Protein AF-A0A2T6E699-F1 (afdb_monomer_lite)

Foldseek 3Di:
DLVVLLVVLCVLQVCLVVLVVQLVQLVVLLVVLVCQLVCLVVPPDPDPVSVVSNVVSVVSNVRSVVSNVSSVCSNPVSVVVNCVSCVDD

Structure (mmCIF, N/CA/C/O backbone):
data_AF-A0A2T6E699-F1
#
_entry.id   AF-A0A2T6E699-F1
#
loop_
_atom_site.group_PDB
_atom_site.id
_atom_site.type_symbol
_atom_site.label_atom_id
_atom_site.label_alt_id
_atom_site.label_comp_id
_atom_site.label_asym_id
_atom_site.label_entity_id
_atom_site.label_seq_id
_atom_site.pdbx_PDB_ins_code
_atom_site.Cartn_x
_atom_site.Cartn_y
_atom_site.Cartn_z
_atom_site.occupancy
_atom_site.B_iso_or_equiv
_atom_site.auth_seq_id
_atom_site.auth_comp_id
_atom_site.auth_asym_id
_atom_site.auth_atom_id
_atom_site.pdbx_PDB_model_num
ATOM 1 N N . MET A 1 1 ? 2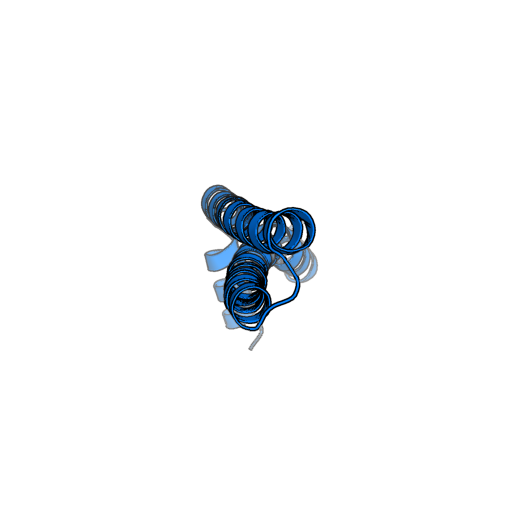.032 -4.592 -31.419 1.00 55.34 1 MET A N 1
ATOM 2 C CA . MET A 1 1 ? 1.569 -4.675 -30.009 1.00 55.34 1 MET A CA 1
ATOM 3 C C . MET A 1 1 ? 2.678 -5.047 -29.018 1.00 55.34 1 MET A C 1
ATOM 5 O O . MET A 1 1 ? 2.744 -4.407 -27.980 1.00 55.34 1 MET A O 1
ATOM 9 N N . ARG A 1 2 ? 3.591 -5.987 -29.329 1.00 61.78 2 ARG A N 1
ATOM 10 C CA . ARG A 1 2 ? 4.727 -6.351 -28.449 1.00 61.78 2 ARG A CA 1
ATOM 11 C C . ARG A 1 2 ? 5.639 -5.193 -27.967 1.00 61.78 2 ARG A C 1
ATOM 13 O O . ARG A 1 2 ? 5.943 -5.195 -26.780 1.00 61.78 2 ARG A O 1
ATOM 20 N N . PRO A 1 3 ? 6.037 -4.191 -28.785 1.00 73.19 3 PRO A N 1
ATOM 21 C CA . PRO A 1 3 ? 7.026 -3.201 -28.335 1.00 73.19 3 PRO A CA 1
ATOM 22 C C . PRO A 1 3 ? 6.481 -2.226 -27.282 1.00 73.19 3 PRO A C 1
ATOM 24 O O . PRO A 1 3 ? 7.198 -1.865 -26.358 1.00 73.19 3 PRO A O 1
ATOM 27 N N . VAL A 1 4 ? 5.196 -1.857 -27.361 1.00 80.56 4 VAL A N 1
ATOM 28 C CA . VAL A 1 4 ? 4.557 -0.950 -26.387 1.00 80.56 4 VAL A CA 1
ATOM 29 C C . VAL A 1 4 ? 4.478 -1.597 -25.003 1.00 80.56 4 VAL A C 1
ATOM 31 O O . VAL A 1 4 ? 4.692 -0.932 -23.994 1.00 80.56 4 VAL A O 1
ATOM 34 N N . LEU A 1 5 ? 4.201 -2.903 -24.952 1.00 77.75 5 LEU A N 1
ATOM 35 C CA . LEU A 1 5 ? 4.073 -3.648 -23.701 1.00 77.75 5 LEU A CA 1
ATOM 36 C C . LEU A 1 5 ? 5.432 -3.819 -23.005 1.00 77.75 5 LEU A C 1
ATOM 38 O O . LEU A 1 5 ? 5.530 -3.623 -21.797 1.00 77.75 5 LEU A O 1
ATOM 42 N N . VAL A 1 6 ? 6.479 -4.128 -23.779 1.00 78.50 6 VAL A N 1
ATOM 43 C CA . VAL A 1 6 ? 7.863 -4.246 -23.287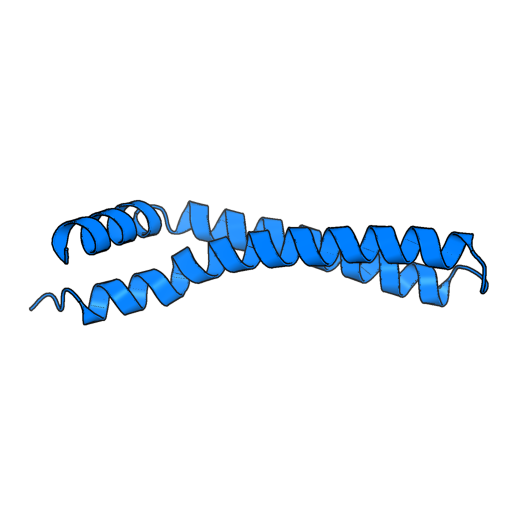 1.00 78.50 6 VAL A CA 1
ATOM 44 C C . VAL A 1 6 ? 8.378 -2.901 -22.776 1.00 78.50 6 VAL A C 1
ATOM 46 O O . VAL A 1 6 ? 8.928 -2.837 -21.680 1.00 78.50 6 VAL A O 1
ATOM 49 N N . GLU A 1 7 ? 8.134 -1.815 -23.510 1.00 79.69 7 GLU A N 1
ATOM 50 C CA . GLU A 1 7 ? 8.521 -0.462 -23.096 1.00 79.69 7 GLU A CA 1
ATOM 51 C C . GLU A 1 7 ? 7.790 -0.025 -21.814 1.00 79.69 7 GLU A C 1
ATOM 53 O O . GLU A 1 7 ? 8.397 0.523 -20.893 1.00 79.69 7 GLU A O 1
ATOM 58 N N . TRP A 1 8 ? 6.492 -0.332 -21.701 1.00 80.06 8 TRP A N 1
ATOM 59 C CA . TRP A 1 8 ? 5.713 -0.052 -20.492 1.00 80.06 8 TRP A CA 1
ATOM 60 C C . TRP A 1 8 ? 6.224 -0.845 -19.278 1.00 80.06 8 TRP A C 1
ATOM 62 O O . TRP A 1 8 ? 6.387 -0.284 -18.190 1.00 80.06 8 TRP A O 1
ATOM 72 N N . LEU A 1 9 ? 6.530 -2.134 -19.467 1.00 78.12 9 LEU A N 1
ATOM 73 C CA . LEU A 1 9 ? 7.125 -2.991 -18.441 1.00 78.12 9 LEU A CA 1
ATOM 74 C C . LEU A 1 9 ? 8.502 -2.478 -18.011 1.00 78.12 9 LEU A C 1
ATOM 76 O O . LEU A 1 9 ? 8.760 -2.409 -16.808 1.00 78.12 9 LEU A O 1
ATOM 80 N N . ARG A 1 10 ? 9.358 -2.079 -18.963 1.00 78.56 10 ARG A N 1
ATOM 81 C CA . ARG A 1 10 ? 10.703 -1.547 -18.697 1.00 78.56 10 ARG A CA 1
ATOM 82 C C . ARG A 1 10 ? 10.628 -0.288 -17.838 1.00 78.56 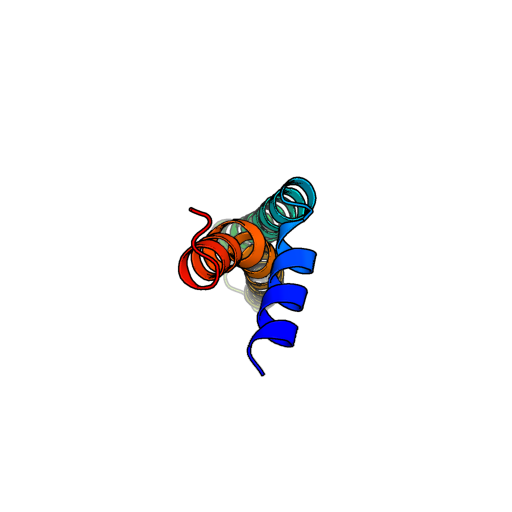10 ARG A C 1
ATOM 84 O O . ARG A 1 10 ? 11.232 -0.261 -16.770 1.00 78.56 10 ARG A O 1
ATOM 91 N N . ARG A 1 11 ? 9.804 0.696 -18.210 1.00 79.06 11 ARG A N 1
ATOM 92 C CA . ARG A 1 11 ? 9.608 1.920 -17.405 1.00 79.06 11 ARG A CA 1
ATOM 93 C C . ARG A 1 11 ? 9.111 1.628 -15.989 1.00 79.06 11 ARG A C 1
ATOM 95 O O . ARG A 1 11 ? 9.499 2.297 -15.037 1.00 79.06 11 ARG A O 1
ATOM 102 N N . ARG A 1 12 ? 8.260 0.610 -15.822 1.00 74.19 12 ARG A N 1
ATOM 103 C CA . ARG A 1 12 ? 7.774 0.175 -14.500 1.00 74.19 12 ARG A CA 1
ATOM 104 C C . ARG A 1 12 ? 8.820 -0.583 -13.673 1.00 74.19 12 ARG A C 1
ATOM 106 O O . ARG A 1 12 ? 8.725 -0.558 -12.449 1.00 74.19 12 ARG A O 1
ATOM 113 N N . THR A 1 13 ? 9.793 -1.241 -14.304 1.00 74.50 13 THR A N 1
ATOM 114 C CA . THR A 1 13 ? 10.855 -2.020 -13.632 1.00 74.50 13 THR A CA 1
ATOM 115 C C . THR A 1 13 ? 12.183 -1.275 -13.483 1.00 74.50 13 THR A C 1
ATOM 117 O O . THR A 1 13 ? 13.035 -1.739 -12.725 1.00 74.50 13 THR A O 1
ATOM 120 N N . GLU A 1 14 ? 12.356 -0.116 -14.129 1.00 75.69 14 GLU A N 1
ATOM 121 C CA . GLU A 1 14 ? 13.571 0.716 -14.059 1.00 75.69 14 GLU A CA 1
ATOM 122 C C . GLU A 1 14 ? 13.935 1.144 -12.633 1.00 75.69 14 GLU A C 1
ATOM 124 O O . GLU A 1 14 ? 15.111 1.294 -12.311 1.00 75.69 14 GLU A O 1
ATOM 129 N N . SER A 1 15 ? 12.942 1.296 -11.750 1.00 81.50 15 SER A N 1
ATOM 130 C CA . SER A 1 15 ? 13.146 1.778 -10.380 1.00 81.50 15 SER A CA 1
ATOM 131 C C . SER A 1 15 ? 12.767 0.729 -9.325 1.00 81.50 15 SER A C 1
ATOM 133 O O . SER A 1 15 ? 11.785 0.904 -8.596 1.00 81.50 15 SER A O 1
ATOM 135 N N . PRO A 1 16 ? 13.555 -0.351 -9.151 1.00 79.44 16 PRO A N 1
ATOM 136 C CA . PRO A 1 16 ? 13.250 -1.403 -8.179 1.00 79.44 16 PRO A CA 1
ATOM 137 C C . PRO A 1 16 ? 13.222 -0.896 -6.734 1.00 79.44 16 PRO A C 1
ATOM 139 O O . PRO A 1 16 ? 12.440 -1.386 -5.925 1.00 79.44 16 PRO A O 1
ATOM 142 N N . ARG A 1 17 ? 14.020 0.132 -6.408 1.00 85.56 17 ARG A N 1
ATOM 143 C CA . ARG A 1 17 ? 13.968 0.803 -5.098 1.00 85.56 17 ARG A CA 1
ATOM 144 C C . ARG A 1 17 ? 12.612 1.463 -4.844 1.00 85.56 17 ARG A C 1
ATOM 146 O O . ARG A 1 17 ? 12.116 1.417 -3.723 1.00 85.56 17 ARG A O 1
ATOM 153 N N . GLN A 1 18 ? 12.009 2.061 -5.871 1.00 86.75 18 GLN A N 1
ATOM 154 C CA . GLN A 1 18 ? 10.704 2.707 -5.753 1.00 86.75 18 GLN A CA 1
ATOM 155 C C . GLN A 1 18 ? 9.585 1.673 -5.618 1.00 86.75 18 GLN A C 1
ATOM 157 O O . GLN A 1 18 ? 8.728 1.833 -4.755 1.00 86.75 18 GLN A O 1
ATOM 162 N N . ALA A 1 19 ? 9.633 0.589 -6.398 1.00 88.19 19 ALA A N 1
ATOM 163 C CA . ALA A 1 19 ? 8.699 -0.530 -6.271 1.00 88.19 19 ALA A CA 1
ATOM 164 C C . ALA A 1 19 ? 8.789 -1.201 -4.888 1.00 88.19 19 ALA A C 1
ATOM 166 O O . ALA A 1 19 ? 7.763 -1.498 -4.278 1.00 88.19 19 ALA A O 1
ATOM 167 N N . LEU A 1 20 ? 10.003 -1.355 -4.346 1.00 89.56 20 LEU A N 1
ATOM 168 C CA . LEU A 1 20 ? 10.211 -1.855 -2.987 1.00 89.56 20 LEU A CA 1
ATOM 169 C C . LEU A 1 20 ? 9.654 -0.902 -1.934 1.00 89.56 20 LEU A C 1
ATOM 171 O O . LEU A 1 20 ? 8.960 -1.354 -1.033 1.00 89.56 20 LEU A O 1
ATOM 175 N N . LYS A 1 21 ? 9.899 0.407 -2.066 1.00 92.81 21 LYS A N 1
ATOM 176 C CA . LYS A 1 21 ? 9.310 1.418 -1.180 1.00 92.81 21 LYS A CA 1
ATOM 177 C C . LYS A 1 21 ? 7.780 1.384 -1.237 1.00 92.81 21 LYS A C 1
ATOM 179 O O . LYS A 1 21 ? 7.133 1.436 -0.203 1.00 92.81 21 LYS A O 1
ATOM 184 N N . GLN A 1 22 ? 7.201 1.258 -2.429 1.00 93.12 22 GLN A N 1
ATOM 185 C CA . GLN A 1 22 ? 5.756 1.136 -2.608 1.00 93.12 22 GLN A CA 1
ATOM 186 C C . GLN A 1 22 ? 5.210 -0.116 -1.907 1.00 93.12 22 GLN A C 1
ATOM 188 O O . GLN A 1 22 ? 4.240 -0.028 -1.156 1.00 93.12 22 GLN A O 1
ATOM 193 N N . PHE A 1 23 ? 5.864 -1.264 -2.113 1.00 93.81 23 PHE A N 1
ATOM 194 C CA . PHE A 1 23 ? 5.507 -2.522 -1.464 1.00 93.81 23 PHE A CA 1
ATOM 195 C C . PHE A 1 23 ? 5.564 -2.409 0.063 1.00 93.81 23 PHE A C 1
ATOM 197 O O . PHE A 1 23 ? 4.589 -2.735 0.736 1.00 93.81 23 PHE A O 1
ATOM 204 N N . THR A 1 24 ? 6.670 -1.902 0.614 1.00 94.69 24 THR A N 1
ATOM 205 C CA . THR A 1 24 ? 6.845 -1.788 2.066 1.00 94.69 24 THR A CA 1
ATOM 206 C C . THR A 1 24 ? 5.884 -0.777 2.674 1.00 94.69 24 THR A C 1
ATOM 208 O O . THR A 1 24 ? 5.257 -1.086 3.680 1.00 94.69 24 THR A O 1
ATOM 211 N N . THR A 1 25 ? 5.692 0.395 2.060 1.00 95.81 25 THR A N 1
ATOM 212 C CA . THR A 1 25 ? 4.708 1.385 2.524 1.00 95.81 25 THR A CA 1
ATOM 213 C C . THR A 1 25 ? 3.290 0.813 2.517 1.00 95.81 25 THR A C 1
ATOM 215 O O . THR A 1 25 ? 2.580 0.957 3.509 1.00 95.81 25 THR A O 1
ATOM 218 N N . GLY A 1 26 ? 2.888 0.109 1.454 1.00 96.00 26 GLY A N 1
ATOM 219 C CA . GLY A 1 26 ? 1.589 -0.569 1.413 1.00 96.00 26 GLY A CA 1
ATOM 220 C C . GLY A 1 26 ? 1.464 -1.649 2.487 1.00 96.00 26 GLY A C 1
ATOM 221 O O . GLY A 1 26 ? 0.443 -1.723 3.166 1.00 96.00 26 GLY A O 1
ATOM 222 N N . GLY A 1 27 ? 2.532 -2.421 2.706 1.00 96.44 27 GLY A N 1
ATOM 223 C CA . GLY A 1 27 ? 2.612 -3.424 3.766 1.00 96.44 27 GLY A CA 1
ATOM 224 C C . GLY A 1 27 ? 2.450 -2.825 5.165 1.00 96.44 27 GLY A C 1
ATOM 225 O O . GLY A 1 27 ? 1.703 -3.366 5.972 1.00 96.44 27 GLY A O 1
ATOM 226 N N . PHE A 1 28 ? 3.067 -1.674 5.446 1.00 97.69 28 PHE A N 1
ATOM 227 C CA . PHE A 1 28 ? 2.874 -0.971 6.718 1.00 97.69 28 PHE A CA 1
ATOM 228 C C . PHE A 1 28 ? 1.425 -0.514 6.914 1.00 97.69 28 PHE A C 1
ATOM 230 O O . PHE A 1 28 ? 0.879 -0.700 7.999 1.00 97.69 28 PHE A O 1
ATOM 237 N N . ILE A 1 29 ? 0.784 0.032 5.874 1.00 97.62 29 ILE A N 1
ATOM 238 C CA . ILE A 1 29 ? -0.631 0.438 5.929 1.00 97.62 29 ILE A CA 1
ATOM 239 C C . ILE A 1 29 ? -1.532 -0.782 6.163 1.00 97.62 29 ILE A C 1
ATOM 241 O O . ILE A 1 29 ? -2.423 -0.739 7.010 1.00 97.62 29 ILE A O 1
ATOM 245 N N . PHE A 1 30 ? -1.265 -1.887 5.463 1.00 97.94 30 PHE A N 1
ATOM 246 C CA . PHE A 1 30 ? -1.980 -3.150 5.638 1.00 97.94 30 PHE A CA 1
ATOM 247 C C . PHE A 1 30 ? -1.860 -3.668 7.077 1.00 97.94 30 PHE A C 1
ATOM 249 O O . PHE A 1 30 ? -2.867 -3.967 7.716 1.00 97.94 30 PHE A O 1
ATOM 256 N N . CYS A 1 31 ? -0.638 -3.724 7.616 1.00 97.94 31 CYS A N 1
ATOM 257 C CA . CYS A 1 31 ? -0.391 -4.166 8.987 1.00 97.94 31 CYS A CA 1
ATOM 258 C C . CYS A 1 31 ? -1.050 -3.241 10.018 1.00 97.94 31 CYS A C 1
ATOM 260 O O . CYS A 1 31 ? -1.595 -3.726 11.006 1.00 97.94 31 CYS A O 1
ATOM 262 N N . ALA A 1 32 ? -1.045 -1.926 9.789 1.00 97.75 32 ALA A N 1
ATOM 263 C CA . ALA A 1 32 ? -1.749 -0.978 10.647 1.00 97.75 32 ALA A CA 1
ATOM 264 C C . ALA A 1 32 ? -3.265 -1.237 10.650 1.00 97.75 32 ALA A C 1
ATOM 266 O O . ALA A 1 32 ? -3.868 -1.303 11.719 1.00 97.75 32 ALA A O 1
ATOM 267 N N . GLY A 1 33 ? -3.867 -1.463 9.477 1.00 97.50 33 GLY A N 1
ATOM 268 C CA . GLY A 1 33 ? -5.276 -1.849 9.362 1.00 97.50 33 GLY A CA 1
ATOM 269 C C . GLY A 1 33 ? -5.593 -3.160 10.090 1.00 97.50 33 GLY A C 1
ATOM 270 O O . GLY A 1 33 ? -6.565 -3.227 10.839 1.00 97.50 33 GLY A O 1
ATOM 271 N N . MET A 1 34 ? -4.729 -4.173 9.956 1.00 97.75 34 MET A N 1
ATOM 272 C CA . MET A 1 34 ? -4.834 -5.439 10.696 1.00 97.75 34 MET A CA 1
ATOM 273 C C . MET A 1 34 ? -4.790 -5.228 12.212 1.00 97.75 34 MET A C 1
ATOM 275 O O . MET A 1 34 ? -5.638 -5.764 12.922 1.00 97.75 34 MET A O 1
ATOM 279 N N . MET A 1 35 ? -3.842 -4.429 12.717 1.00 97.81 35 MET A N 1
ATOM 280 C CA . MET A 1 35 ? -3.763 -4.123 14.149 1.00 97.81 35 MET A CA 1
ATOM 281 C C . MET A 1 35 ? -5.023 -3.422 14.653 1.00 97.81 35 MET A C 1
ATOM 283 O O . MET A 1 35 ? -5.494 -3.755 15.735 1.00 97.81 35 MET A O 1
ATOM 287 N N . ILE A 1 36 ? -5.595 -2.499 13.871 1.00 97.25 36 ILE A N 1
ATOM 288 C CA . ILE A 1 36 ? -6.851 -1.831 14.231 1.00 97.25 36 ILE A CA 1
ATOM 289 C C . ILE A 1 36 ? -7.961 -2.864 14.409 1.00 97.25 36 ILE A C 1
ATOM 291 O O . ILE A 1 36 ? -8.594 -2.874 15.460 1.00 97.25 36 ILE A O 1
ATOM 295 N N . ILE A 1 37 ? -8.173 -3.764 13.445 1.00 97.75 37 ILE A N 1
ATOM 296 C CA . ILE A 1 37 ? -9.226 -4.785 13.560 1.00 97.75 37 ILE A CA 1
ATOM 297 C C . ILE A 1 37 ? -8.983 -5.687 14.776 1.00 97.75 37 ILE A C 1
ATOM 299 O O . ILE A 1 37 ? -9.883 -5.867 15.592 1.00 97.75 37 ILE A O 1
ATOM 303 N N . VAL A 1 38 ? -7.763 -6.212 14.933 1.00 97.75 38 VAL A N 1
ATOM 304 C CA . VAL A 1 38 ? -7.429 -7.141 16.025 1.00 97.75 38 VAL A CA 1
ATOM 305 C C . VAL A 1 38 ? -7.582 -6.478 17.393 1.00 97.75 38 VAL A C 1
ATOM 307 O O . VAL A 1 38 ? -8.157 -7.071 18.300 1.00 97.75 38 VAL A O 1
ATOM 310 N N . PHE A 1 39 ? -7.097 -5.250 17.572 1.00 97.38 39 PHE A N 1
ATOM 311 C CA . PHE A 1 39 ? -7.238 -4.552 18.849 1.00 97.38 39 PHE A CA 1
ATOM 312 C C . PHE A 1 39 ? -8.674 -4.131 19.121 1.00 97.38 39 PHE A C 1
ATOM 314 O O . PHE A 1 39 ? -9.106 -4.202 20.268 1.00 97.38 39 PHE A O 1
ATOM 321 N N . THR A 1 40 ? -9.435 -3.757 18.093 1.00 96.88 40 THR A N 1
ATOM 322 C CA . THR A 1 40 ? -10.849 -3.414 18.272 1.00 96.88 40 THR A CA 1
ATOM 323 C C . THR A 1 40 ? -11.652 -4.643 18.704 1.00 96.88 40 THR A C 1
ATOM 325 O O . THR A 1 40 ? -12.440 -4.537 19.635 1.00 96.88 40 THR A O 1
ATOM 328 N N . ASP A 1 41 ? -11.380 -5.819 18.129 1.00 95.31 41 ASP A N 1
ATOM 329 C CA . ASP A 1 41 ? -11.983 -7.094 18.549 1.00 95.31 41 ASP A CA 1
ATOM 330 C C . ASP A 1 41 ? -11.686 -7.460 20.013 1.00 95.31 41 ASP A C 1
ATOM 332 O O . ASP A 1 41 ? -12.529 -8.035 20.697 1.00 95.31 41 ASP A O 1
ATOM 336 N N . LYS A 1 42 ? -10.485 -7.138 20.511 1.00 95.44 42 LYS A N 1
ATOM 337 C CA . LYS A 1 42 ? -10.049 -7.528 21.863 1.00 95.44 42 LYS A CA 1
ATOM 338 C C . LYS A 1 42 ? -10.355 -6.510 22.953 1.00 95.44 42 LYS A C 1
ATOM 340 O O . LYS A 1 42 ? -10.510 -6.906 24.105 1.00 95.44 42 LYS A O 1
ATOM 345 N N . LEU A 1 43 ? -10.365 -5.222 22.623 1.00 96.19 43 LEU A N 1
ATOM 346 C CA . LEU A 1 43 ? -10.404 -4.138 23.610 1.00 96.19 43 LEU A CA 1
ATOM 347 C C . LEU A 1 43 ? -11.742 -3.400 23.642 1.00 96.19 43 LEU A C 1
ATOM 349 O O . LEU A 1 43 ? -12.029 -2.721 24.627 1.00 96.19 43 LEU A O 1
ATOM 353 N N . VAL A 1 44 ? -12.552 -3.504 22.587 1.00 93.62 44 VAL A N 1
ATOM 354 C CA . VAL A 1 44 ? -13.846 -2.821 22.497 1.00 93.62 44 VAL A CA 1
ATOM 355 C C . VAL A 1 44 ? -14.956 -3.841 22.714 1.00 93.62 44 VAL A C 1
ATOM 357 O O . VAL A 1 44 ? -14.940 -4.924 22.140 1.00 93.62 44 VAL A O 1
ATOM 360 N N . ALA A 1 45 ? -15.920 -3.499 23.568 1.00 94.56 45 ALA A N 1
ATOM 361 C CA . ALA A 1 45 ? -17.077 -4.351 23.794 1.00 94.56 45 ALA A CA 1
ATOM 362 C C . ALA A 1 45 ? -17.968 -4.424 22.534 1.00 94.56 45 ALA A C 1
ATOM 364 O O . ALA A 1 45 ? -18.112 -3.400 21.847 1.00 94.56 45 ALA A O 1
ATOM 365 N N . PRO A 1 46 ? -18.633 -5.575 22.291 1.00 95.25 46 PRO A N 1
ATOM 366 C CA . PRO A 1 46 ? -19.579 -5.760 21.191 1.00 95.25 46 PRO A CA 1
ATOM 367 C C . PRO A 1 46 ? -20.575 -4.608 21.086 1.00 95.25 46 PRO A C 1
ATOM 369 O O . PRO A 1 46 ? -21.419 -4.410 21.959 1.00 95.25 46 PRO A O 1
ATOM 372 N N . SER A 1 47 ? -20.429 -3.800 20.036 1.00 95.81 47 SER A N 1
ATOM 373 C CA . SER A 1 47 ? -21.211 -2.581 19.828 1.00 95.81 47 SER A CA 1
ATOM 374 C C . SER A 1 47 ? -21.104 -2.076 18.389 1.00 95.81 47 SER A C 1
ATOM 376 O O . SER A 1 47 ? -20.157 -2.391 17.669 1.00 95.81 47 SER A O 1
ATOM 378 N N . MET A 1 48 ? -22.033 -1.199 17.996 1.00 96.25 48 MET A N 1
ATOM 379 C C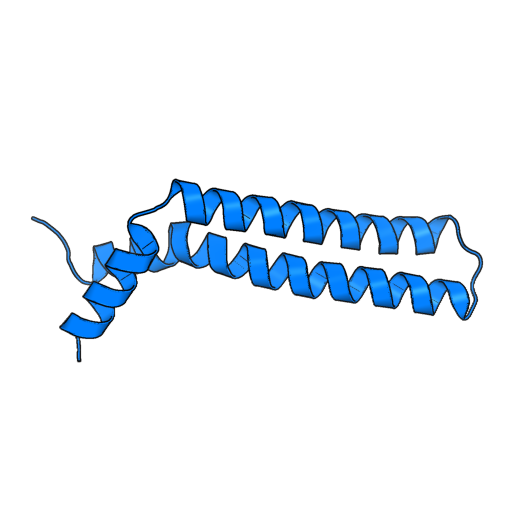A . MET A 1 48 ? -22.001 -0.517 16.693 1.00 96.25 48 MET A CA 1
ATOM 380 C C . MET A 1 48 ? -20.691 0.260 16.469 1.00 96.25 48 MET A C 1
ATOM 382 O O . MET A 1 48 ? -20.184 0.359 15.354 1.00 96.25 48 MET A O 1
ATOM 386 N N . THR A 1 49 ? -20.102 0.787 17.547 1.00 95.25 49 THR A N 1
ATOM 387 C CA . THR A 1 49 ? -18.814 1.488 17.503 1.00 95.25 49 THR A CA 1
ATOM 388 C C . THR A 1 49 ? -17.666 0.541 17.146 1.00 95.25 49 THR A C 1
ATOM 390 O O . THR A 1 49 ? -16.811 0.907 16.341 1.00 95.25 49 THR A O 1
ATOM 393 N N . GLN A 1 50 ? -17.653 -0.683 17.690 1.00 97.19 50 GLN A N 1
ATOM 394 C CA . GLN A 1 50 ? -16.656 -1.701 17.340 1.00 97.19 50 GLN A CA 1
ATOM 395 C C . GLN A 1 50 ? -16.719 -2.047 15.848 1.00 97.19 50 GLN A C 1
ATOM 397 O O . GLN A 1 50 ? -15.681 -2.126 15.186 1.00 97.19 50 GLN A O 1
ATOM 402 N N . GLU A 1 51 ? -17.923 -2.222 15.303 1.00 96.50 51 GLU A N 1
ATOM 403 C CA . GLU A 1 51 ? -18.108 -2.513 13.879 1.00 96.50 51 GLU A CA 1
ATOM 404 C C . GLU A 1 51 ? -17.606 -1.364 12.999 1.00 96.50 51 GLU A C 1
ATOM 406 O O . GLU A 1 51 ? -16.858 -1.598 12.050 1.00 96.50 51 GLU A O 1
ATOM 411 N N . ALA A 1 52 ? -17.930 -0.115 13.349 1.00 97.69 52 ALA A N 1
ATOM 412 C CA . ALA A 1 52 ? -17.480 1.062 12.608 1.00 97.69 52 ALA A CA 1
ATOM 413 C C . ALA A 1 52 ? -15.945 1.202 12.585 1.00 97.69 52 ALA A C 1
ATOM 415 O O . ALA A 1 52 ? -15.359 1.485 11.537 1.00 97.69 52 ALA A O 1
ATOM 416 N N . ILE A 1 53 ? -15.274 0.959 13.716 1.00 97.44 53 ILE A N 1
ATOM 417 C CA . ILE A 1 53 ? -13.804 0.991 13.789 1.00 97.44 53 ILE A CA 1
ATOM 418 C C . ILE A 1 53 ? -13.198 -0.178 12.995 1.00 97.44 53 ILE A C 1
ATOM 420 O O . ILE A 1 53 ? -12.216 0.003 12.271 1.00 97.44 53 ILE A O 1
ATOM 424 N N . SER A 1 54 ? -13.803 -1.365 13.070 1.00 97.50 54 SER A N 1
ATOM 425 C CA . SER A 1 54 ? -13.353 -2.540 12.313 1.00 97.50 54 SER A CA 1
ATOM 426 C C . SER A 1 54 ? -13.488 -2.327 10.802 1.00 97.50 54 SER A C 1
ATOM 428 O O . SER A 1 54 ? -12.579 -2.672 10.048 1.00 97.50 54 SER A O 1
ATOM 430 N N . LEU A 1 55 ? -14.570 -1.683 10.353 1.00 97.94 55 LEU A N 1
ATOM 431 C CA . LEU A 1 55 ? -14.764 -1.271 8.959 1.00 97.94 55 LEU A CA 1
ATOM 432 C C . LEU A 1 55 ? -13.684 -0.290 8.497 1.00 97.94 55 LEU A C 1
ATOM 434 O O . LEU A 1 55 ? -13.154 -0.429 7.395 1.00 97.94 55 LEU A O 1
ATOM 438 N N . PHE A 1 56 ? -13.306 0.672 9.340 1.00 97.50 56 PHE A N 1
ATOM 439 C CA . PHE A 1 56 ? -12.193 1.569 9.032 1.00 97.50 56 PHE A CA 1
ATOM 440 C C . PHE A 1 56 ? -10.865 0.806 8.892 1.00 97.50 56 PHE A C 1
ATOM 442 O O . PHE A 1 56 ? -10.128 1.014 7.925 1.00 97.50 56 PHE A O 1
ATOM 449 N N . GLY A 1 57 ? -10.587 -0.134 9.802 1.00 97.69 57 GLY A N 1
ATOM 450 C CA . GLY A 1 57 ? -9.438 -1.035 9.693 1.00 97.69 57 GLY A CA 1
ATOM 451 C C . GLY A 1 57 ? -9.449 -1.844 8.390 1.00 97.69 57 GLY A C 1
ATOM 452 O O . GLY A 1 57 ? -8.420 -1.959 7.724 1.00 97.69 57 GLY A O 1
ATOM 453 N N . LEU A 1 58 ? -10.621 -2.324 7.966 1.00 98.12 58 LEU A N 1
ATOM 454 C CA . LEU A 1 58 ? -10.791 -3.075 6.722 1.00 98.12 58 LEU A CA 1
ATOM 455 C C . LEU A 1 58 ? -10.469 -2.226 5.485 1.00 98.12 58 LEU A C 1
ATOM 457 O O . LEU A 1 58 ? -9.785 -2.701 4.578 1.00 98.12 58 LEU A O 1
ATOM 461 N N . LEU A 1 59 ? -10.897 -0.962 5.457 1.00 98.06 59 LEU A N 1
ATOM 462 C CA . LEU A 1 59 ? -10.551 -0.042 4.369 1.00 98.06 59 LEU A CA 1
ATOM 463 C C . LEU A 1 59 ? -9.033 0.152 4.257 1.00 98.06 59 LEU A C 1
ATOM 465 O O . LEU A 1 59 ? -8.495 0.145 3.148 1.00 98.06 59 LEU A O 1
ATOM 469 N N . LEU A 1 60 ? -8.331 0.267 5.389 1.00 97.56 60 LEU A N 1
ATOM 470 C CA . LEU A 1 60 ? -6.870 0.368 5.408 1.00 97.56 60 LEU A CA 1
ATOM 471 C C . LEU A 1 60 ? -6.191 -0.911 4.915 1.00 97.56 60 LEU A C 1
ATOM 473 O O . LEU A 1 60 ? -5.235 -0.828 4.146 1.00 97.56 60 LEU A O 1
ATOM 477 N N . ILE A 1 61 ? -6.698 -2.084 5.298 1.00 98.25 61 ILE A N 1
ATOM 478 C CA . ILE A 1 61 ? -6.213 -3.377 4.797 1.00 98.25 61 ILE A CA 1
ATOM 479 C C . ILE A 1 61 ? -6.341 -3.440 3.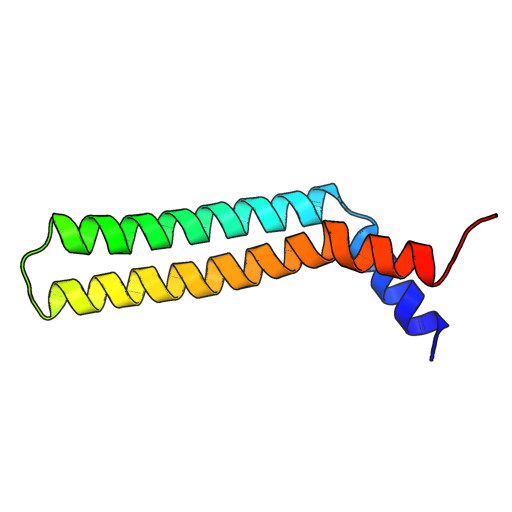276 1.00 98.25 61 ILE A C 1
ATOM 481 O O . ILE A 1 61 ? -5.370 -3.758 2.592 1.00 98.25 61 ILE A O 1
ATOM 485 N N . VAL A 1 62 ? -7.509 -3.101 2.727 1.00 98.06 62 VAL A N 1
ATOM 486 C CA . VAL A 1 62 ? -7.739 -3.142 1.277 1.00 98.06 62 VAL A CA 1
ATOM 487 C C . VAL A 1 62 ? -6.845 -2.131 0.558 1.00 98.06 62 VAL A C 1
ATOM 489 O O . VAL A 1 62 ? -6.156 -2.493 -0.395 1.00 98.06 62 VAL A O 1
ATOM 492 N N . ALA A 1 63 ? -6.790 -0.884 1.029 1.00 97.25 63 ALA A N 1
ATOM 493 C CA . ALA A 1 63 ? -5.972 0.157 0.412 1.00 97.25 63 ALA A CA 1
ATOM 494 C C . ALA A 1 63 ? -4.469 -0.171 0.474 1.00 97.25 63 ALA A C 1
ATOM 496 O O . ALA A 1 63 ? -3.777 -0.115 -0.545 1.00 97.25 63 ALA A O 1
ATOM 497 N N . GLY A 1 64 ? -3.970 -0.561 1.649 1.00 97.06 64 GLY A N 1
ATOM 498 C CA . GLY A 1 64 ? -2.579 -0.961 1.856 1.00 97.06 64 GLY A CA 1
ATOM 499 C C . GLY A 1 64 ? -2.211 -2.203 1.048 1.00 97.06 64 GLY A C 1
ATOM 500 O O . GLY A 1 64 ? -1.166 -2.225 0.401 1.00 97.06 64 GLY A O 1
ATOM 501 N N . GLY A 1 65 ? -3.105 -3.193 1.003 1.00 97.12 65 GLY A N 1
ATOM 502 C CA . GLY A 1 65 ? -2.946 -4.418 0.225 1.00 97.12 65 GLY A CA 1
ATOM 503 C C . GLY A 1 65 ? -2.864 -4.155 -1.277 1.00 97.12 65 GLY A C 1
ATOM 504 O O . GLY A 1 65 ? -1.921 -4.610 -1.920 1.00 97.12 65 GLY A O 1
ATOM 505 N N . LEU A 1 66 ? -3.786 -3.367 -1.840 1.00 96.31 66 LEU A N 1
ATOM 506 C CA . LEU A 1 66 ? -3.758 -2.983 -3.258 1.00 96.31 66 LEU A CA 1
ATOM 507 C C . LEU A 1 66 ? -2.498 -2.180 -3.607 1.00 96.31 66 LEU A C 1
ATOM 509 O O . LEU A 1 66 ? -1.865 -2.418 -4.640 1.00 96.31 66 LEU A O 1
ATOM 513 N N . TYR A 1 67 ? -2.098 -1.257 -2.730 1.00 95.50 67 TYR A N 1
ATOM 514 C CA . TYR A 1 67 ? -0.889 -0.462 -2.921 1.00 95.50 67 TYR A CA 1
ATOM 515 C C . TYR A 1 67 ? 0.378 -1.327 -2.874 1.00 95.50 67 TYR A C 1
ATOM 517 O O . TYR A 1 67 ? 1.247 -1.194 -3.742 1.00 95.50 67 TYR A O 1
ATOM 525 N N . ALA A 1 68 ? 0.455 -2.256 -1.913 1.00 95.44 68 ALA A N 1
ATOM 526 C CA . ALA A 1 68 ? 1.552 -3.206 -1.782 1.00 95.44 68 ALA A CA 1
ATOM 527 C C . ALA A 1 68 ? 1.622 -4.148 -2.988 1.00 95.44 68 ALA A C 1
ATOM 529 O O . ALA A 1 68 ? 2.695 -4.336 -3.561 1.00 95.44 68 ALA A O 1
ATOM 530 N N . LEU A 1 69 ? 0.479 -4.682 -3.423 1.00 94.31 69 LEU A N 1
ATOM 531 C CA . LEU A 1 69 ? 0.372 -5.561 -4.584 1.00 94.31 69 LEU A CA 1
ATOM 532 C C . LEU A 1 69 ? 0.945 -4.892 -5.838 1.00 94.31 69 LEU A C 1
ATOM 534 O O . LEU A 1 69 ? 1.734 -5.507 -6.550 1.00 94.31 69 LEU A O 1
ATOM 538 N N . GLY A 1 70 ? 0.636 -3.612 -6.066 1.00 90.12 70 GLY A N 1
ATOM 539 C CA . GLY A 1 70 ? 1.227 -2.839 -7.162 1.00 90.12 70 GLY A CA 1
ATOM 540 C C . GLY A 1 70 ? 2.760 -2.792 -7.110 1.00 90.12 70 GLY A C 1
ATOM 541 O O . GLY A 1 70 ? 3.418 -2.996 -8.132 1.00 90.12 70 GLY A O 1
ATOM 542 N N . GLY A 1 71 ? 3.335 -2.593 -5.920 1.00 90.06 71 GLY A N 1
ATOM 543 C CA . GLY A 1 71 ? 4.786 -2.638 -5.710 1.00 90.06 71 GLY A CA 1
ATOM 544 C C . GLY A 1 71 ? 5.384 -4.032 -5.934 1.00 90.06 71 GLY A C 1
ATOM 545 O O . GLY A 1 71 ? 6.416 -4.165 -6.590 1.00 90.06 71 GLY A O 1
ATOM 546 N N . TYR A 1 72 ? 4.714 -5.085 -5.455 1.00 90.31 72 TYR A N 1
ATOM 547 C CA . TYR A 1 72 ? 5.146 -6.474 -5.635 1.00 90.31 72 TYR A CA 1
ATOM 548 C C . TYR A 1 72 ? 5.136 -6.906 -7.107 1.00 90.31 72 TYR A C 1
ATOM 550 O O . TYR A 1 72 ? 6.100 -7.509 -7.586 1.00 90.31 72 TYR A O 1
ATOM 558 N N . LEU A 1 73 ? 4.076 -6.558 -7.846 1.00 88.62 73 LEU A N 1
ATOM 559 C CA . LEU A 1 73 ? 3.975 -6.830 -9.280 1.00 88.62 73 LEU A CA 1
ATOM 560 C C . LEU A 1 73 ? 5.121 -6.163 -10.049 1.00 88.62 73 LEU A C 1
ATOM 562 O O . LEU A 1 73 ? 5.735 -6.804 -10.901 1.00 88.62 73 LEU A O 1
ATOM 566 N N . ALA A 1 74 ? 5.455 -4.916 -9.702 1.00 84.12 74 ALA A N 1
ATOM 567 C CA . ALA A 1 74 ? 6.572 -4.194 -10.303 1.00 84.12 74 ALA A CA 1
ATOM 568 C C . ALA A 1 74 ? 7.946 -4.791 -9.956 1.00 84.12 74 ALA A C 1
ATOM 570 O O . ALA A 1 74 ? 8.849 -4.766 -10.789 1.00 84.12 74 ALA A O 1
ATOM 571 N N . LEU A 1 75 ? 8.108 -5.354 -8.756 1.00 84.69 75 LEU A N 1
ATOM 572 C CA . LEU A 1 75 ? 9.355 -5.983 -8.311 1.00 84.69 75 LEU A CA 1
ATOM 573 C C . LEU A 1 75 ? 9.605 -7.353 -8.948 1.00 84.69 75 LEU A C 1
ATOM 575 O O . LEU A 1 75 ? 10.714 -7.618 -9.418 1.00 84.69 75 LEU A O 1
ATOM 579 N N . SER A 1 76 ? 8.588 -8.216 -8.932 1.00 86.19 76 SER A N 1
ATOM 580 C CA . SER A 1 76 ? 8.729 -9.634 -9.274 1.00 86.19 76 SER A CA 1
ATOM 581 C C . SER A 1 76 ? 8.119 -9.951 -10.632 1.00 86.19 76 SER A C 1
ATOM 583 O O . SER A 1 76 ? 8.828 -10.327 -11.563 1.00 86.19 76 SER A O 1
ATOM 585 N N . VAL A 1 77 ? 6.804 -9.771 -10.771 1.00 84.12 77 VAL A N 1
ATOM 586 C CA . VAL A 1 77 ? 6.045 -10.292 -11.918 1.00 84.12 77 VAL A CA 1
ATOM 587 C C . VAL A 1 77 ? 6.458 -9.613 -13.221 1.00 84.12 77 VAL A C 1
ATOM 589 O O . VAL A 1 77 ? 6.729 -10.292 -14.208 1.00 84.12 77 VAL A O 1
ATOM 592 N N . PHE A 1 78 ? 6.588 -8.285 -13.226 1.00 83.25 78 PHE A N 1
ATOM 593 C CA . PHE A 1 78 ? 7.009 -7.535 -14.413 1.00 83.25 78 PHE A CA 1
ATOM 594 C C . PHE A 1 78 ? 8.445 -7.849 -14.828 1.00 83.25 78 PHE A C 1
ATOM 596 O O . PHE A 1 78 ? 8.742 -7.882 -16.020 1.00 83.25 78 PHE A O 1
ATOM 603 N N . ARG A 1 79 ? 9.325 -8.138 -13.865 1.00 80.88 79 ARG A N 1
ATOM 604 C CA . ARG A 1 79 ? 10.712 -8.515 -14.143 1.00 80.88 79 ARG A CA 1
ATOM 605 C C . ARG A 1 79 ? 10.803 -9.909 -14.767 1.00 80.88 79 ARG A C 1
ATOM 607 O O . ARG A 1 79 ? 11.528 -10.080 -15.741 1.00 80.88 79 ARG A O 1
ATOM 614 N N . VAL A 1 80 ? 10.046 -10.877 -14.249 1.00 85.06 80 VAL A N 1
ATOM 615 C CA . VAL A 1 80 ? 9.966 -12.229 -14.830 1.00 85.06 80 VAL A CA 1
ATOM 616 C C . VAL A 1 80 ? 9.349 -12.180 -16.230 1.00 85.06 80 VAL A C 1
ATOM 618 O O . VAL A 1 80 ? 9.889 -12.780 -17.155 1.00 85.06 80 VAL A O 1
ATOM 621 N N . LEU A 1 81 ? 8.269 -11.413 -16.415 1.00 84.00 81 LEU A N 1
ATOM 622 C CA . LEU A 1 81 ? 7.653 -11.203 -17.729 1.00 84.00 81 LEU A CA 1
ATOM 623 C C . LEU A 1 81 ? 8.638 -10.598 -18.735 1.00 84.00 81 LEU A C 1
ATOM 625 O O . LEU A 1 81 ? 8.708 -11.079 -19.861 1.00 84.00 81 LEU A O 1
ATOM 629 N N . LEU A 1 82 ? 9.419 -9.588 -18.338 1.00 82.88 82 LEU A N 1
ATOM 630 C CA . LEU A 1 82 ? 10.466 -9.017 -19.190 1.00 82.88 82 LEU A CA 1
ATOM 631 C C . LEU A 1 82 ? 11.527 -10.043 -19.576 1.00 82.88 82 LEU A C 1
ATOM 633 O O . LEU A 1 82 ? 11.889 -10.113 -20.743 1.00 82.88 82 LEU A O 1
ATOM 637 N N . PHE A 1 83 ? 11.992 -10.854 -18.624 1.00 83.56 83 PHE A N 1
ATOM 638 C CA . PHE A 1 83 ? 12.989 -11.889 -18.892 1.00 83.56 83 PHE A CA 1
ATOM 639 C C . PHE A 1 83 ? 12.494 -12.934 -19.905 1.00 83.56 83 PHE A C 1
ATOM 641 O O . PHE A 1 83 ? 13.251 -13.362 -20.769 1.00 83.56 83 PHE A O 1
ATOM 648 N N . ILE A 1 84 ? 11.214 -13.315 -19.834 1.00 85.38 84 ILE A N 1
ATOM 649 C CA . ILE A 1 84 ? 10.604 -14.268 -20.774 1.00 85.38 84 ILE A CA 1
ATOM 650 C C . ILE A 1 84 ? 10.372 -13.630 -22.153 1.00 85.38 84 ILE A C 1
ATOM 652 O O . ILE A 1 84 ? 10.541 -14.294 -23.174 1.00 85.38 84 ILE A O 1
ATOM 656 N N . LEU A 1 85 ? 9.949 -12.360 -22.203 1.00 83.00 85 LEU A N 1
ATOM 657 C CA . LEU A 1 85 ? 9.642 -11.669 -23.462 1.00 83.00 85 LEU A CA 1
ATOM 658 C C . LEU A 1 85 ? 10.890 -11.208 -24.220 1.00 83.00 85 LEU A C 1
ATOM 660 O O . LEU A 1 85 ? 10.855 -11.154 -25.449 1.00 83.00 85 LEU A O 1
ATOM 664 N N . GLU A 1 86 ? 11.960 -10.866 -23.507 1.00 78.94 86 GLU A N 1
ATOM 665 C CA . GLU A 1 86 ? 13.232 -10.423 -24.071 1.00 78.94 86 GLU A CA 1
ATOM 666 C C . GLU A 1 86 ? 14.383 -11.218 -23.424 1.00 78.94 86 GLU A C 1
ATOM 668 O O . GLU A 1 86 ? 15.140 -10.667 -22.616 1.00 78.94 86 GLU A O 1
ATOM 673 N N . PRO A 1 87 ? 14.522 -12.522 -23.750 1.00 67.31 87 PRO A N 1
ATOM 674 C CA . PRO A 1 87 ? 15.658 -13.314 -23.301 1.00 67.31 87 PRO A CA 1
ATOM 675 C C . PRO A 1 87 ? 16.908 -12.691 -23.921 1.00 67.31 87 PRO A C 1
ATOM 677 O O . PRO A 1 87 ? 17.139 -12.811 -25.126 1.00 67.31 87 PRO A O 1
ATOM 680 N N . ARG A 1 88 ? 17.683 -11.945 -23.130 1.00 59.41 88 ARG A N 1
ATOM 681 C CA . ARG A 1 88 ? 18.987 -11.469 -23.595 1.00 59.41 88 ARG A CA 1
ATOM 682 C C . ARG A 1 88 ? 19.899 -12.692 -23.772 1.00 59.41 88 ARG A C 1
ATOM 684 O O . ARG A 1 88 ? 19.921 -13.510 -22.851 1.00 59.41 88 ARG A O 1
ATOM 691 N N . PRO A 1 89 ? 20.593 -12.833 -24.916 1.00 50.81 89 PRO A N 1
ATOM 692 C CA . PRO A 1 89 ? 21.633 -13.845 -25.078 1.00 50.81 89 PRO A CA 1
ATOM 693 C C . PRO A 1 89 ? 22.803 -13.605 -24.116 1.00 50.81 89 PRO A C 1
ATOM 695 O O . PRO A 1 89 ? 23.022 -12.432 -23.725 1.00 50.81 89 PRO A O 1
#

Radius of gyration: 18.52 Å; chains: 1; bounding box: 44×17×54 Å

Sequence (89 aa):
MRPVLVEWLRRRTESPRQALKQFTTGGFIFCAGMMIIVFTDKLVAPSMTQEAISLFGLLLIVAGGLYALGGYLALSVFRVLLFILEPRP

Secondary structure (DSSP, 8-state):
-HHHHHHHHHHHHS-HHHHHHHHHHHHHHHHHHHHHHHHHHHHS-SSHHHHHHHHHHHHHHHHHHHHHHHHHIIIIIHHHHHHHHS---

pLDDT: mean 88.91, std 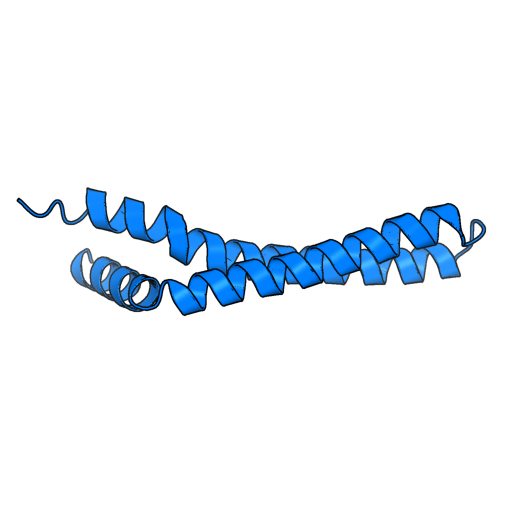10.52, range [50.81, 98.25]